Protein AF-A0A960PEZ6-F1 (afdb_monomer_lite)

Structure (mmCIF, N/CA/C/O backbone):
data_AF-A0A960PEZ6-F1
#
_entry.id   AF-A0A960PEZ6-F1
#
loop_
_atom_site.group_PDB
_atom_site.id
_atom_site.type_symbol
_atom_site.label_atom_id
_atom_site.label_alt_id
_atom_site.label_comp_id
_atom_site.label_asym_id
_atom_site.label_entity_id
_atom_site.label_seq_id
_atom_site.pdbx_PDB_ins_code
_atom_site.Cartn_x
_atom_site.Cartn_y
_atom_site.Cartn_z
_atom_site.occupancy
_atom_site.B_iso_or_equiv
_atom_site.auth_seq_id
_atom_site.auth_comp_id
_atom_site.auth_asym_id
_atom_site.auth_atom_id
_atom_site.pdbx_PDB_model_num
ATOM 1 N N . LEU A 1 1 ? -8.517 -3.517 12.622 1.00 89.19 1 LEU A N 1
ATOM 2 C CA . LEU A 1 1 ? -7.859 -2.986 13.839 1.00 89.19 1 LEU A CA 1
ATOM 3 C C . LEU A 1 1 ? -6.518 -2.298 13.555 1.00 89.19 1 LEU A C 1
ATOM 5 O O . LEU A 1 1 ? -6.416 -1.128 13.875 1.00 89.19 1 LEU A O 1
ATOM 9 N N . MET A 1 2 ? -5.526 -2.940 12.915 1.00 90.38 2 MET A N 1
ATOM 10 C CA . MET A 1 2 ? -4.206 -2.310 12.671 1.00 90.38 2 MET A CA 1
ATOM 11 C C . MET A 1 2 ? -4.284 -0.928 11.998 1.00 90.38 2 MET A C 1
ATOM 13 O O . MET A 1 2 ? -3.682 0.016 12.481 1.00 90.38 2 MET A O 1
ATOM 17 N N . GLN A 1 3 ? -5.084 -0.780 10.937 1.00 90.69 3 GLN A N 1
ATOM 18 C CA . GLN A 1 3 ? -5.254 0.511 10.253 1.00 90.69 3 GLN A CA 1
ATOM 19 C C . GLN A 1 3 ? -5.880 1.599 11.145 1.00 90.69 3 GLN A C 1
ATOM 21 O O . GLN A 1 3 ? -5.573 2.772 10.980 1.00 90.69 3 GLN A O 1
ATOM 26 N N . VAL A 1 4 ? -6.728 1.215 12.109 1.00 94.12 4 VAL A N 1
ATOM 27 C CA . VAL A 1 4 ? -7.266 2.153 13.109 1.00 94.12 4 VAL A CA 1
ATOM 28 C C . VAL A 1 4 ? -6.139 2.623 14.024 1.00 94.12 4 VAL A C 1
ATOM 30 O O . VAL A 1 4 ? -6.021 3.814 14.262 1.00 94.12 4 VAL A O 1
ATOM 33 N N . ILE A 1 5 ? -5.284 1.705 14.487 1.00 94.50 5 ILE A N 1
ATOM 34 C CA . ILE A 1 5 ? -4.142 2.023 15.356 1.00 94.50 5 ILE A CA 1
ATOM 35 C C . ILE A 1 5 ? -3.130 2.927 14.635 1.00 94.50 5 ILE A C 1
ATOM 37 O O . ILE A 1 5 ? -2.683 3.909 15.212 1.00 94.50 5 ILE A O 1
ATOM 41 N N . GLU A 1 6 ? -2.780 2.626 13.380 1.00 90.69 6 GLU A N 1
ATOM 42 C CA . GLU A 1 6 ? -1.825 3.427 12.592 1.00 90.69 6 GLU A CA 1
ATOM 43 C C . GLU A 1 6 ? -2.338 4.840 12.280 1.00 90.69 6 GLU A C 1
ATOM 45 O O . GLU A 1 6 ? -1.543 5.774 12.183 1.00 90.69 6 GLU A O 1
ATOM 50 N N . GLY A 1 7 ? -3.652 4.989 12.088 1.00 89.31 7 GLY A N 1
ATOM 51 C CA . GLY A 1 7 ? -4.286 6.271 11.776 1.00 89.31 7 GLY A CA 1
ATOM 52 C C . GLY A 1 7 ? -4.685 7.096 13.001 1.00 89.31 7 GLY A C 1
ATOM 53 O O . GLY A 1 7 ? -5.027 8.272 12.851 1.00 89.31 7 GLY A O 1
ATOM 54 N N . GLU A 1 8 ? -4.668 6.506 14.196 1.00 94.75 8 GLU A N 1
ATOM 55 C CA . GLU A 1 8 ? -5.069 7.184 15.422 1.00 94.75 8 GLU A CA 1
ATOM 56 C C . GLU A 1 8 ? -3.995 8.164 15.906 1.00 94.75 8 GLU A C 1
ATOM 58 O O . GLU A 1 8 ? -2.801 7.863 15.922 1.00 94.75 8 GLU A O 1
ATOM 63 N N . LYS A 1 9 ? -4.437 9.345 16.348 1.00 93.62 9 LYS A N 1
ATOM 64 C CA . LYS A 1 9 ? -3.567 10.380 16.918 1.00 93.62 9 LYS A CA 1
ATOM 65 C C . LYS A 1 9 ? -3.666 10.468 18.434 1.00 93.62 9 LYS A C 1
ATOM 67 O O . LYS A 1 9 ? -2.738 10.994 19.041 1.00 93.62 9 LYS A O 1
ATOM 72 N N . ASP A 1 10 ? -4.762 9.999 19.028 1.00 96.25 10 ASP A N 1
ATOM 73 C CA . ASP A 1 10 ? -4.929 9.924 20.477 1.00 96.25 10 ASP A CA 1
ATOM 74 C C . ASP A 1 10 ? -4.197 8.698 21.065 1.00 96.25 10 ASP A C 1
ATOM 76 O O . ASP A 1 10 ? -4.643 7.559 20.879 1.00 96.25 10 ASP A O 1
ATOM 80 N N . PRO A 1 11 ? -3.101 8.894 21.827 1.00 95.31 11 PRO A N 1
ATOM 81 C CA . PRO A 1 11 ? -2.385 7.790 22.458 1.00 95.31 11 PRO A CA 1
ATOM 82 C C . PRO A 1 11 ? -3.235 7.052 23.497 1.00 95.31 11 PRO A C 1
ATOM 84 O O . PRO A 1 11 ? -3.045 5.850 23.679 1.00 95.31 11 PRO A O 1
ATOM 87 N N . GLY A 1 12 ? -4.179 7.738 24.157 1.00 97.31 12 GLY A N 1
ATOM 88 C CA . GLY A 1 12 ? -5.061 7.132 25.157 1.00 97.31 12 GLY A CA 1
ATOM 89 C C . GLY A 1 12 ? -6.009 6.107 24.537 1.00 97.31 12 GLY A C 1
ATOM 90 O O . GLY A 1 12 ? -6.228 5.033 25.104 1.00 97.31 12 GLY A O 1
ATOM 91 N N . PHE A 1 13 ? -6.503 6.385 23.329 1.00 96.12 13 PHE A N 1
ATOM 92 C CA . PHE A 1 13 ? -7.300 5.431 22.561 1.00 96.12 13 PHE A CA 1
ATOM 93 C C . PHE A 1 13 ? -6.488 4.192 22.155 1.00 96.12 13 PHE A C 1
ATOM 95 O O . PHE A 1 13 ? -6.953 3.062 22.316 1.00 96.12 13 PHE A O 1
ATOM 102 N N . VAL A 1 14 ? -5.248 4.374 21.688 1.00 96.38 14 VAL A N 1
ATOM 103 C CA . VAL A 1 14 ? -4.359 3.247 21.350 1.00 96.38 14 VAL A CA 1
ATOM 104 C C . VAL A 1 14 ? -4.0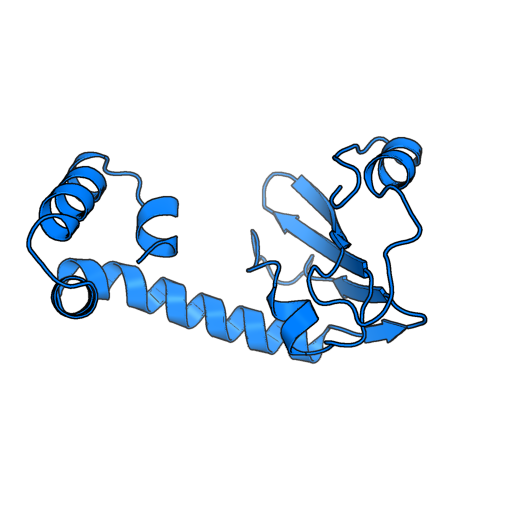22 2.417 22.592 1.00 96.38 14 VAL A C 1
ATOM 106 O O . VAL A 1 14 ? -4.081 1.187 22.545 1.00 96.38 14 VAL A O 1
ATOM 109 N N . GLU A 1 15 ? -3.725 3.064 23.721 1.00 96.94 15 GLU A N 1
ATOM 110 C CA . GLU A 1 15 ? -3.473 2.385 24.995 1.00 96.94 15 GLU A CA 1
ATOM 111 C C . GLU A 1 15 ? -4.680 1.548 25.436 1.00 96.94 15 GLU A C 1
ATOM 113 O O . GLU A 1 15 ? -4.519 0.397 25.855 1.00 96.94 15 GLU A O 1
ATOM 118 N N . LYS A 1 16 ? -5.895 2.087 25.294 1.00 96.44 16 LYS A N 1
ATOM 119 C CA . LYS A 1 16 ? -7.135 1.356 25.574 1.00 96.44 16 LYS A CA 1
ATOM 120 C C . LYS A 1 16 ? -7.239 0.083 24.732 1.00 96.44 16 LYS A C 1
ATOM 122 O O . LYS A 1 16 ? -7.512 -0.973 25.296 1.00 96.44 16 LYS A O 1
ATOM 127 N N . ILE A 1 17 ? -6.952 0.149 23.427 1.00 96.25 17 ILE A N 1
ATOM 128 C CA . ILE A 1 17 ? -6.944 -1.038 22.550 1.00 96.25 17 ILE A CA 1
ATOM 129 C C . ILE A 1 17 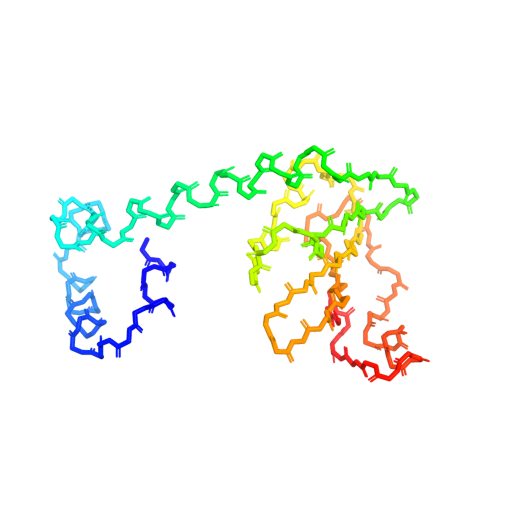? -5.923 -2.073 23.038 1.00 96.25 17 ILE A C 1
ATOM 131 O O . ILE A 1 17 ? -6.237 -3.260 23.101 1.00 96.25 17 ILE A O 1
ATOM 135 N N . ILE A 1 18 ? -4.713 -1.643 23.411 1.00 95.81 18 ILE A N 1
ATOM 136 C CA . ILE A 1 18 ? -3.672 -2.545 23.932 1.00 95.81 18 ILE A CA 1
ATOM 137 C C . ILE A 1 18 ? -4.156 -3.248 25.202 1.00 95.81 18 ILE A C 1
ATOM 139 O O . ILE A 1 18 ? -3.982 -4.458 25.333 1.00 95.81 18 ILE A O 1
ATOM 143 N N . ARG A 1 19 ? -4.785 -2.511 26.126 1.00 97.12 19 ARG A N 1
ATOM 144 C CA . ARG A 1 19 ? -5.345 -3.082 27.359 1.00 97.12 19 ARG A CA 1
ATOM 145 C C . ARG A 1 19 ? -6.472 -4.063 27.051 1.00 97.12 19 ARG A C 1
ATOM 147 O O . ARG A 1 19 ? -6.471 -5.155 27.613 1.00 97.12 19 ARG A O 1
ATOM 154 N N . ASP A 1 20 ? -7.379 -3.712 26.147 1.00 97.19 20 ASP A N 1
ATOM 155 C CA . ASP A 1 20 ? -8.482 -4.575 25.714 1.00 97.19 20 ASP A CA 1
ATOM 156 C C . ASP A 1 20 ? -7.976 -5.893 25.109 1.00 97.19 20 ASP A C 1
ATOM 158 O O . ASP A 1 20 ? -8.459 -6.958 25.487 1.00 97.19 20 ASP A O 1
ATOM 162 N N . LEU A 1 21 ? -6.927 -5.856 24.280 1.00 96.62 21 LEU A N 1
ATOM 163 C CA . LEU A 1 21 ? -6.302 -7.051 23.688 1.00 96.62 21 LEU A CA 1
ATOM 164 C C . LEU A 1 21 ? -5.733 -8.044 24.719 1.00 96.62 21 LEU A C 1
ATOM 166 O O . LEU A 1 21 ? -5.428 -9.179 24.359 1.00 96.62 21 LEU A O 1
ATOM 170 N N . THR A 1 22 ? -5.573 -7.652 25.989 1.00 97.75 22 THR A N 1
ATOM 171 C CA . THR A 1 22 ? -5.092 -8.564 27.045 1.00 97.75 22 THR A CA 1
ATOM 172 C C . THR A 1 22 ? -6.183 -9.469 27.618 1.00 97.75 22 THR A C 1
ATOM 174 O O . THR A 1 22 ? -5.858 -10.461 28.268 1.00 97.75 22 THR A O 1
ATOM 177 N N . HIS A 1 23 ? -7.461 -9.132 27.414 1.00 97.69 23 HIS A N 1
ATOM 178 C CA . HIS A 1 23 ? -8.582 -9.833 28.051 1.00 97.69 23 HIS A CA 1
ATOM 179 C C . HIS A 1 23 ? -9.838 -9.971 27.175 1.00 97.69 23 HIS A C 1
ATOM 181 O O . HIS A 1 23 ? -10.762 -10.671 27.579 1.00 97.69 23 HIS A O 1
ATOM 187 N N . LYS A 1 24 ? -9.876 -9.344 25.994 1.00 97.75 24 LYS A N 1
ATOM 188 C CA . LYS A 1 24 ? -10.934 -9.487 24.985 1.00 97.75 24 LYS A CA 1
ATOM 189 C C . LYS A 1 24 ? -10.373 -10.117 23.717 1.00 97.75 24 LYS A C 1
ATOM 191 O O . LYS A 1 24 ? -9.213 -9.907 23.355 1.00 97.75 24 LYS A O 1
ATOM 196 N N . SER A 1 25 ? -11.217 -10.860 23.019 1.00 97.38 25 SER A N 1
ATOM 197 C CA . SER A 1 25 ? -10.946 -11.311 21.659 1.00 97.38 25 SER A CA 1
ATOM 198 C C . SER A 1 25 ? -10.935 -10.138 20.673 1.00 97.38 25 SER A C 1
ATOM 200 O O . SER A 1 25 ? -11.451 -9.051 20.940 1.00 97.38 25 SER A O 1
ATOM 202 N N . LEU A 1 26 ? -10.350 -10.364 19.495 1.00 96.00 26 LEU A N 1
ATOM 203 C CA . LEU A 1 26 ? -10.343 -9.360 18.436 1.00 96.00 26 LEU A CA 1
ATOM 204 C C . LEU A 1 26 ? -11.766 -9.015 17.971 1.00 96.00 26 LEU A C 1
ATOM 206 O O . LEU A 1 26 ? -12.040 -7.843 17.728 1.00 96.00 26 LEU A O 1
ATOM 210 N N . ASP A 1 27 ? -12.650 -10.008 17.879 1.00 96.50 27 ASP A N 1
ATOM 211 C CA . ASP A 1 27 ? -14.032 -9.819 17.431 1.00 96.50 27 ASP A CA 1
ATOM 212 C C . ASP A 1 27 ? -14.807 -8.923 18.407 1.00 96.50 27 ASP A C 1
ATOM 214 O O . ASP A 1 27 ? -15.377 -7.920 17.986 1.00 96.50 27 ASP A O 1
ATOM 218 N N . GLU A 1 28 ? -14.702 -9.173 19.717 1.00 97.31 28 GLU A N 1
ATOM 219 C CA . GLU A 1 28 ? -15.325 -8.328 20.752 1.00 97.31 28 GLU A CA 1
ATOM 220 C C . GLU A 1 28 ? -14.830 -6.872 20.700 1.00 97.31 28 GLU A C 1
ATOM 222 O O . GLU A 1 28 ? -15.601 -5.930 20.886 1.00 97.31 28 GLU A O 1
ATOM 227 N N . ILE A 1 29 ? -13.537 -6.656 20.434 1.00 96.94 29 ILE A N 1
ATOM 228 C CA . ILE A 1 29 ? -12.979 -5.301 20.284 1.00 96.94 29 ILE A CA 1
ATOM 229 C C . ILE A 1 29 ? -13.530 -4.635 19.024 1.00 96.94 29 ILE A C 1
ATOM 231 O O . ILE A 1 29 ? -13.848 -3.445 19.039 1.00 96.94 29 ILE A O 1
ATOM 235 N N . LEU A 1 30 ? -13.631 -5.385 17.927 1.00 95.56 30 LEU A N 1
ATOM 236 C CA . LEU A 1 30 ? -14.158 -4.878 16.667 1.00 95.56 30 LEU A CA 1
ATOM 237 C C . LEU A 1 30 ? -15.650 -4.553 16.752 1.00 95.56 30 LEU A C 1
ATOM 239 O O . LEU A 1 30 ? -16.079 -3.662 16.031 1.00 95.56 30 LEU A O 1
ATOM 243 N N . GLU A 1 31 ? -16.425 -5.207 17.612 1.00 95.69 31 GLU A N 1
ATOM 244 C CA . GLU A 1 31 ? -17.854 -4.919 17.808 1.00 95.69 31 GLU A CA 1
ATOM 245 C C . GLU A 1 31 ? -18.124 -3.599 18.556 1.00 95.69 31 GLU A C 1
ATOM 247 O O . GLU A 1 31 ? -19.225 -3.058 18.468 1.00 95.69 31 GLU A O 1
ATOM 252 N N . SER A 1 32 ? -17.122 -3.030 19.236 1.00 95.94 32 SER A N 1
ATOM 253 C CA . SER A 1 32 ? -17.239 -1.737 19.925 1.00 95.94 32 SER A CA 1
ATOM 254 C C . SER A 1 32 ? -17.635 -0.599 18.974 1.00 95.94 32 SER A C 1
ATOM 256 O O . SER A 1 32 ? -16.980 -0.374 17.952 1.00 95.94 32 SER A O 1
ATOM 258 N N . GLU A 1 33 ? -18.650 0.189 19.352 1.00 96.06 33 GLU A N 1
ATOM 259 C CA . GLU A 1 33 ? -19.123 1.349 18.577 1.00 96.06 33 GLU A CA 1
ATOM 260 C C . GLU A 1 33 ? -17.999 2.347 18.268 1.00 96.06 33 GLU A C 1
ATOM 262 O O . GLU A 1 33 ? -17.904 2.862 17.155 1.00 96.06 33 GLU A O 1
ATOM 267 N N . GLU A 1 34 ? -17.105 2.579 19.230 1.00 95.12 34 GLU A N 1
ATOM 268 C CA . GLU A 1 34 ? -15.988 3.516 19.101 1.00 95.12 34 GLU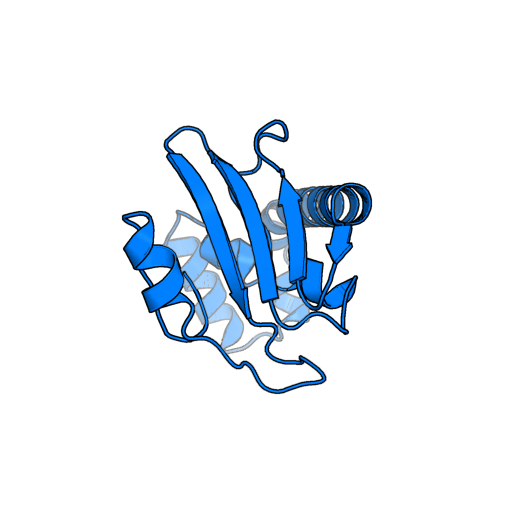 A CA 1
ATOM 269 C C . GLU A 1 34 ? -14.957 3.042 18.060 1.00 95.12 34 GLU A C 1
ATOM 271 O O . GLU A 1 34 ? -14.434 3.838 17.275 1.00 95.12 34 GLU A O 1
ATOM 276 N N . ILE A 1 35 ? -14.703 1.729 18.006 1.00 96.25 35 ILE A N 1
ATOM 277 C CA . ILE A 1 35 ? -13.814 1.114 17.011 1.00 96.25 35 ILE A CA 1
ATOM 278 C C . ILE A 1 35 ? -14.486 1.116 15.641 1.00 96.25 35 ILE A C 1
ATOM 280 O O . ILE A 1 35 ? -13.854 1.493 14.653 1.00 96.25 35 ILE A O 1
ATOM 284 N N . GLN A 1 36 ? -15.768 0.753 15.570 1.00 96.56 36 GLN A N 1
ATOM 285 C CA . GLN A 1 36 ? -16.539 0.754 14.326 1.00 96.56 36 GLN A CA 1
ATOM 286 C C . GLN A 1 36 ? -16.641 2.147 13.703 1.00 96.56 36 GLN A C 1
ATOM 288 O O . GLN A 1 36 ? -16.483 2.275 12.487 1.00 96.56 36 GLN A O 1
ATOM 293 N N . ALA A 1 37 ? -16.843 3.189 14.513 1.00 96.00 37 ALA A N 1
ATOM 294 C CA . ALA A 1 37 ? -16.910 4.572 14.043 1.00 96.00 37 ALA A CA 1
ATOM 295 C C . ALA A 1 37 ? -15.629 5.006 13.308 1.00 96.00 37 ALA A C 1
ATOM 297 O O . ALA A 1 37 ? -15.700 5.746 12.329 1.00 96.00 37 ALA A O 1
ATOM 298 N N . LYS A 1 38 ? -14.463 4.507 13.739 1.00 95.94 38 LYS A N 1
ATOM 299 C CA . LYS A 1 38 ? -13.171 4.770 13.084 1.00 95.94 38 LYS A CA 1
ATOM 300 C C . LYS A 1 38 ? -12.883 3.799 11.938 1.00 95.94 38 LYS A C 1
ATOM 302 O O . LYS A 1 38 ? -12.312 4.193 10.927 1.00 95.94 38 LYS A O 1
ATOM 307 N N . LEU A 1 39 ? -13.262 2.529 12.079 1.00 95.69 39 LEU A N 1
ATOM 308 C CA . LEU A 1 39 ? -12.929 1.475 11.119 1.00 95.69 39 LEU A CA 1
ATOM 309 C C . LEU A 1 39 ? -13.744 1.559 9.824 1.00 95.69 39 LEU A C 1
ATOM 311 O O . LEU A 1 39 ? -13.183 1.330 8.755 1.00 95.69 39 LEU A O 1
ATOM 315 N N . LYS A 1 40 ? -15.042 1.874 9.900 1.00 96.12 40 LYS A N 1
ATOM 316 C CA . LYS A 1 40 ? -15.929 1.933 8.724 1.00 96.12 40 LYS A CA 1
ATOM 317 C C . LYS A 1 40 ? -15.401 2.833 7.597 1.00 96.12 40 LYS A C 1
ATOM 319 O O . LYS A 1 40 ? -15.195 2.298 6.509 1.00 96.12 40 LYS A O 1
ATOM 324 N N . PRO A 1 41 ? -15.078 4.122 7.828 1.00 95.25 41 PRO A N 1
ATOM 325 C CA . PRO A 1 41 ? -14.571 4.981 6.754 1.00 95.25 41 PRO A CA 1
ATOM 326 C C . PRO A 1 41 ? -13.224 4.498 6.192 1.00 95.25 41 PRO A C 1
ATOM 328 O O . PRO A 1 41 ? -12.962 4.633 5.000 1.00 95.25 41 PRO A O 1
ATOM 331 N N . ILE A 1 42 ? -12.375 3.880 7.024 1.00 94.25 42 ILE A N 1
ATOM 332 C CA . ILE A 1 42 ? -11.108 3.281 6.575 1.00 94.25 42 ILE A CA 1
ATOM 333 C C . ILE A 1 42 ? -11.369 2.105 5.624 1.00 94.25 42 ILE A C 1
ATOM 335 O O . ILE A 1 42 ? -10.680 1.966 4.613 1.00 94.25 42 ILE A O 1
ATOM 339 N N . LEU A 1 43 ? -12.345 1.247 5.939 1.00 94.62 43 LEU A N 1
ATOM 340 C CA . LEU A 1 43 ? -12.701 0.101 5.100 1.00 94.62 43 LEU A CA 1
ATOM 341 C C . LEU A 1 43 ? -13.350 0.528 3.784 1.00 94.62 43 LEU A C 1
ATOM 343 O O . LEU A 1 43 ? -13.017 -0.041 2.748 1.00 94.62 43 LEU A O 1
ATOM 347 N N . GLU A 1 44 ? -14.233 1.523 3.809 1.00 95.94 44 GLU A N 1
ATOM 348 C CA . GLU A 1 44 ? -14.837 2.088 2.595 1.00 95.94 44 GLU A CA 1
ATOM 349 C C . GLU A 1 44 ? -13.747 2.618 1.653 1.00 95.94 44 GLU A C 1
ATOM 351 O O . GLU A 1 44 ? -13.614 2.140 0.525 1.00 95.94 44 GLU A O 1
ATOM 356 N N . GLN A 1 45 ? -12.856 3.474 2.167 1.00 94.31 45 GLN A N 1
ATOM 357 C CA . GLN A 1 45 ? -11.723 3.994 1.398 1.00 94.31 45 GLN A CA 1
ATOM 358 C C . GLN A 1 45 ? -10.788 2.881 0.894 1.00 94.31 45 GLN A C 1
ATOM 360 O O . GLN A 1 45 ? -10.221 2.974 -0.203 1.00 94.31 45 GLN A O 1
ATOM 365 N N . HIS A 1 46 ? -10.594 1.822 1.687 1.00 95.50 46 HIS A N 1
ATOM 366 C CA . HIS A 1 46 ? -9.795 0.671 1.280 1.00 95.50 46 HIS A CA 1
ATOM 367 C C . HIS A 1 46 ? -10.388 -0.009 0.045 1.00 95.50 46 HIS A C 1
ATOM 369 O O . HIS A 1 46 ? -9.652 -0.249 -0.914 1.00 95.50 46 HIS A O 1
ATOM 375 N N . TRP A 1 47 ? -11.690 -0.292 0.042 1.00 96.69 47 TRP A N 1
ATOM 376 C CA . TRP A 1 47 ? -12.343 -0.965 -1.081 1.00 96.69 47 TRP A CA 1
ATOM 377 C C . TRP A 1 47 ? -12.390 -0.098 -2.339 1.00 96.69 47 TRP A C 1
ATOM 379 O O . TRP A 1 47 ? -12.079 -0.602 -3.420 1.00 96.69 47 TRP A O 1
ATOM 389 N N . ASP A 1 48 ? -12.613 1.210 -2.198 1.00 96.44 48 ASP A N 1
ATOM 390 C CA . ASP A 1 48 ? -12.502 2.151 -3.320 1.00 96.44 48 ASP A CA 1
ATOM 391 C C . ASP A 1 48 ? -11.101 2.114 -3.953 1.00 96.44 48 ASP A C 1
ATOM 393 O O . ASP A 1 48 ? -10.940 2.084 -5.179 1.00 96.44 48 ASP A O 1
ATOM 397 N N . THR A 1 49 ? -10.067 2.044 -3.110 1.00 96.12 49 THR A N 1
ATOM 398 C CA . THR A 1 49 ? -8.666 1.943 -3.543 1.00 96.12 49 THR A CA 1
ATOM 399 C C . THR A 1 49 ? -8.371 0.597 -4.212 1.00 96.12 49 THR A C 1
ATOM 401 O O . THR A 1 49 ? -7.652 0.549 -5.214 1.00 96.12 49 THR A O 1
ATOM 404 N N . VAL A 1 50 ? -8.926 -0.503 -3.691 1.00 97.81 50 VAL A N 1
ATOM 405 C CA . VAL A 1 50 ? -8.812 -1.845 -4.286 1.00 97.81 50 VAL A CA 1
ATOM 406 C C . VAL A 1 50 ? -9.389 -1.849 -5.700 1.00 97.81 50 VAL A C 1
ATOM 408 O O . VAL A 1 50 ? -8.714 -2.286 -6.637 1.00 97.81 50 VAL A O 1
ATOM 411 N N . ASP A 1 51 ? -10.598 -1.319 -5.870 1.00 97.88 51 ASP A N 1
ATOM 412 C CA . ASP A 1 51 ? -11.268 -1.266 -7.166 1.00 97.88 51 ASP A CA 1
ATOM 413 C C . ASP A 1 51 ? -10.554 -0.337 -8.151 1.00 97.88 51 ASP A C 1
ATOM 415 O O . ASP A 1 51 ? -10.449 -0.645 -9.342 1.00 97.88 51 ASP A O 1
ATOM 419 N N . LEU A 1 52 ? -10.010 0.779 -7.671 1.00 97.38 52 LEU A N 1
ATOM 420 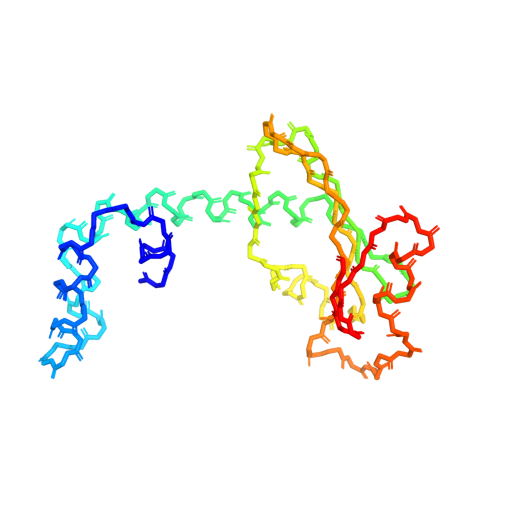C CA . LEU A 1 52 ? -9.203 1.676 -8.488 1.00 97.38 52 LEU A CA 1
ATOM 421 C C . LEU A 1 52 ? -7.929 0.999 -9.005 1.00 97.38 52 LEU A C 1
ATOM 423 O O . LEU A 1 52 ? -7.667 1.030 -10.211 1.00 97.38 52 LEU A O 1
ATOM 427 N N . ILE A 1 53 ? -7.162 0.350 -8.124 1.00 97.94 53 ILE A N 1
ATOM 428 C CA . ILE A 1 53 ? -5.940 -0.367 -8.515 1.00 97.94 53 ILE A CA 1
ATOM 429 C C . ILE A 1 53 ? -6.284 -1.485 -9.496 1.00 97.94 53 ILE A C 1
ATOM 431 O O . ILE A 1 53 ? -5.601 -1.625 -10.507 1.00 97.94 53 ILE A O 1
ATOM 435 N N . LYS A 1 54 ? -7.372 -2.230 -9.267 1.00 97.94 54 LYS A N 1
ATOM 436 C CA . LYS A 1 54 ? -7.846 -3.258 -10.203 1.00 97.94 54 LYS A CA 1
ATOM 437 C C . LYS A 1 54 ? -8.062 -2.705 -11.614 1.00 97.94 54 LYS A C 1
ATOM 439 O O . LYS A 1 54 ? -7.696 -3.369 -12.580 1.00 97.94 54 LYS A O 1
ATOM 444 N N . ARG A 1 55 ? -8.648 -1.507 -11.738 1.00 97.94 55 ARG A N 1
ATOM 445 C CA . ARG A 1 55 ? -8.910 -0.857 -13.036 1.00 97.94 55 ARG A CA 1
ATOM 446 C C . ARG A 1 55 ? -7.645 -0.324 -13.709 1.00 97.94 55 ARG A C 1
ATOM 448 O O . ARG A 1 55 ? -7.544 -0.408 -14.928 1.00 97.94 55 ARG A O 1
ATOM 455 N N . LYS A 1 56 ? -6.717 0.258 -12.943 1.00 97.88 56 LYS A N 1
ATOM 456 C CA . LYS A 1 56 ? -5.538 0.958 -13.493 1.00 97.88 56 LYS A CA 1
ATOM 457 C C . LYS A 1 56 ? -4.304 0.069 -13.652 1.00 97.88 56 LYS A C 1
ATOM 459 O O . LYS A 1 56 ? -3.398 0.419 -14.404 1.00 97.88 56 LYS A O 1
ATOM 464 N N . ALA A 1 57 ? -4.235 -1.051 -12.937 1.00 98.12 57 ALA A N 1
ATOM 465 C CA . ALA A 1 57 ? -3.079 -1.932 -12.966 1.00 98.12 57 ALA A CA 1
ATOM 466 C C . ALA A 1 57 ? -2.957 -2.684 -14.288 1.00 98.12 57 ALA A C 1
ATOM 468 O O . ALA A 1 57 ? -3.906 -3.303 -14.763 1.00 98.12 57 ALA A O 1
ATOM 469 N N . SER A 1 58 ? -1.744 -2.674 -14.835 1.00 98.38 58 SER A N 1
ATOM 470 C CA . SER A 1 58 ? -1.356 -3.417 -16.028 1.00 98.38 58 SER A CA 1
ATOM 471 C C . SER A 1 58 ? -0.155 -4.298 -15.718 1.00 98.38 58 SER A C 1
ATOM 473 O O . SER A 1 58 ? 0.755 -3.892 -14.994 1.00 98.38 58 SER A O 1
ATOM 475 N N . TYR A 1 59 ? -0.151 -5.512 -16.261 1.00 98.38 59 TYR A N 1
ATOM 476 C CA . TYR A 1 59 ? 0.938 -6.467 -16.103 1.00 98.38 59 TYR A CA 1
ATOM 477 C C . TYR A 1 59 ? 1.753 -6.589 -17.386 1.00 98.38 59 TYR A C 1
ATOM 479 O O . TYR A 1 59 ? 1.214 -6.817 -18.468 1.00 98.38 59 TYR A O 1
ATOM 487 N N . SER A 1 60 ? 3.076 -6.529 -17.253 1.00 97.88 60 SER A N 1
ATOM 488 C CA . SER A 1 60 ? 4.003 -6.807 -18.344 1.00 97.88 60 SER A CA 1
ATOM 489 C C . SER A 1 60 ? 5.317 -7.367 -17.816 1.00 97.88 60 SER A C 1
ATOM 491 O O . SER A 1 60 ? 5.933 -6.803 -16.916 1.00 97.88 60 SER A O 1
ATOM 493 N N . ARG A 1 61 ? 5.777 -8.482 -18.402 1.00 95.56 61 ARG A N 1
ATOM 494 C CA . ARG A 1 61 ? 7.120 -9.058 -18.177 1.00 95.56 61 ARG A CA 1
ATOM 495 C C . ARG A 1 61 ? 7.504 -9.213 -16.692 1.00 95.56 61 ARG A C 1
ATOM 497 O O . ARG A 1 61 ? 8.630 -8.924 -16.303 1.00 95.56 61 ARG A O 1
ATOM 504 N N . GLY A 1 62 ? 6.576 -9.691 -15.861 1.00 96.25 62 GLY A N 1
ATOM 505 C CA . GLY A 1 62 ? 6.827 -9.918 -14.430 1.00 96.25 62 GLY A CA 1
ATOM 506 C C . GLY A 1 62 ? 6.709 -8.673 -13.545 1.00 96.25 62 GLY A C 1
ATOM 507 O O . GLY A 1 62 ? 7.031 -8.756 -12.359 1.00 96.25 62 GLY A O 1
ATOM 508 N N . VAL A 1 63 ? 6.246 -7.550 -14.096 1.00 97.94 63 VAL A N 1
ATOM 509 C CA . VAL A 1 63 ? 6.033 -6.293 -13.378 1.00 97.94 63 VAL A CA 1
ATOM 510 C C . VAL A 1 63 ? 4.574 -5.875 -13.515 1.00 97.94 63 VAL A C 1
ATOM 512 O O . VAL A 1 63 ? 4.032 -5.874 -14.620 1.00 97.94 63 VAL A O 1
ATOM 515 N N . VAL A 1 64 ? 3.949 -5.501 -12.402 1.00 98.56 64 VAL A N 1
ATOM 516 C CA . VAL A 1 64 ? 2.659 -4.807 -12.402 1.00 98.56 64 VAL A CA 1
ATOM 517 C C . VAL A 1 64 ? 2.907 -3.315 -12.211 1.00 98.56 64 VAL A C 1
ATOM 519 O O . VAL A 1 64 ? 3.744 -2.926 -11.394 1.00 98.56 64 VAL A O 1
ATOM 522 N N . THR A 1 65 ? 2.217 -2.487 -12.986 1.00 98.62 65 THR A N 1
ATOM 523 C CA . THR A 1 65 ? 2.363 -1.030 -12.956 1.00 98.62 65 THR A CA 1
ATOM 524 C C . THR A 1 65 ? 1.015 -0.336 -12.895 1.00 98.62 65 THR A C 1
ATOM 526 O O . THR A 1 65 ? 0.084 -0.770 -13.573 1.00 98.62 65 THR A O 1
ATOM 529 N N . PHE A 1 66 ? 0.920 0.757 -12.143 1.00 97.88 66 PHE A N 1
ATOM 530 C CA . PHE A 1 66 ? -0.243 1.650 -12.143 1.00 97.88 66 PHE A CA 1
ATOM 531 C C . PHE A 1 66 ? 0.133 3.057 -11.680 1.00 97.88 66 PHE A C 1
ATOM 533 O O . PHE A 1 66 ? 1.108 3.258 -10.954 1.00 97.88 66 PHE A O 1
ATOM 540 N N . ASP A 1 67 ? -0.680 4.021 -12.096 1.00 97.00 67 ASP A N 1
ATOM 541 C CA . ASP A 1 67 ? -0.521 5.436 -11.783 1.00 97.00 67 ASP A CA 1
ATOM 542 C C . ASP A 1 67 ? -1.728 5.936 -10.987 1.00 97.00 67 ASP A C 1
ATOM 544 O O . ASP A 1 67 ? -2.856 5.835 -11.468 1.00 97.00 67 ASP A O 1
ATOM 548 N N . LEU A 1 68 ? -1.486 6.444 -9.775 1.00 95.75 68 LEU A N 1
ATOM 549 C CA . LEU A 1 68 ? -2.486 7.022 -8.873 1.00 95.75 68 LEU A CA 1
ATOM 550 C C . LEU A 1 68 ? -2.320 8.536 -8.663 1.00 95.75 68 LEU A C 1
ATOM 552 O O . LEU A 1 68 ? -2.861 9.088 -7.704 1.00 95.75 68 LEU A O 1
ATOM 556 N N . THR A 1 69 ? -1.540 9.222 -9.499 1.00 94.38 69 THR A N 1
ATOM 557 C CA . THR A 1 69 ? -1.210 10.649 -9.308 1.00 94.38 69 THR A CA 1
ATOM 558 C C . THR A 1 69 ? -2.436 11.566 -9.351 1.00 94.38 69 THR A C 1
ATOM 560 O O . THR A 1 69 ? -2.509 12.534 -8.598 1.00 94.38 69 THR A O 1
ATOM 563 N N . GLU A 1 70 ? -3.445 11.226 -10.152 1.00 92.19 70 GLU A N 1
ATOM 564 C CA . GLU A 1 70 ? -4.687 12.003 -10.282 1.00 92.19 70 GLU A CA 1
ATOM 565 C C . GLU A 1 70 ? -5.774 11.616 -9.264 1.00 92.19 70 GLU A C 1
ATOM 567 O O . GLU A 1 70 ? -6.780 12.313 -9.131 1.00 92.19 70 GLU A O 1
ATOM 572 N N . ASP A 1 71 ? -5.580 10.528 -8.513 1.00 90.44 71 ASP A N 1
ATOM 573 C CA . ASP A 1 71 ? -6.644 9.919 -7.705 1.00 90.44 71 ASP A CA 1
ATOM 574 C C . ASP A 1 71 ? -6.693 10.435 -6.255 1.00 90.44 71 ASP A C 1
ATOM 576 O O . ASP A 1 71 ? -7.564 10.031 -5.489 1.00 90.44 71 ASP A O 1
ATOM 580 N N . LYS A 1 72 ? -5.788 11.353 -5.875 1.00 85.69 72 LYS A N 1
ATOM 581 C CA . LYS A 1 72 ? -5.706 11.979 -4.535 1.00 85.69 72 LYS A CA 1
ATOM 582 C C . LYS A 1 72 ? -5.620 10.969 -3.379 1.00 85.69 72 LYS A C 1
ATOM 584 O O . LYS A 1 72 ? -6.223 11.162 -2.327 1.00 85.69 72 LYS A O 1
ATOM 589 N N . ILE A 1 73 ? -4.854 9.897 -3.572 1.00 86.50 73 ILE A N 1
ATOM 590 C CA . ILE A 1 73 ? -4.630 8.851 -2.568 1.00 86.50 73 ILE A CA 1
ATOM 591 C C . ILE A 1 73 ? -3.227 9.011 -1.975 1.00 86.50 73 ILE A C 1
ATOM 593 O O . ILE A 1 73 ? -2.241 9.013 -2.706 1.00 86.50 73 ILE A O 1
ATOM 597 N N . ASP A 1 74 ? -3.119 9.082 -0.646 1.00 83.81 74 ASP A N 1
ATOM 598 C CA . ASP A 1 74 ? -1.827 9.241 0.046 1.00 83.81 74 ASP A CA 1
ATOM 599 C C . ASP A 1 74 ? -1.030 7.927 0.177 1.00 83.81 74 ASP A C 1
ATOM 601 O O . ASP A 1 74 ? 0.185 7.928 0.412 1.00 83.81 74 ASP A O 1
ATOM 605 N N . GLY A 1 75 ? -1.699 6.786 0.007 1.00 87.00 75 GLY A N 1
ATOM 606 C CA . GLY A 1 75 ? -1.102 5.458 0.065 1.00 87.00 75 GLY A CA 1
ATOM 607 C C . GLY A 1 75 ? -2.137 4.348 -0.096 1.00 87.00 75 GLY A C 1
ATOM 608 O O . GLY A 1 75 ? -3.337 4.575 -0.008 1.00 87.00 75 GLY A O 1
ATOM 609 N N . TYR A 1 76 ? -1.665 3.128 -0.333 1.00 92.50 76 TYR A N 1
ATOM 610 C CA . TYR A 1 76 ? -2.512 1.946 -0.473 1.00 92.50 76 TYR A CA 1
ATOM 611 C C . TYR A 1 76 ? -1.861 0.745 0.218 1.00 92.50 76 TYR A C 1
ATOM 613 O O . TYR A 1 76 ? -0.648 0.722 0.453 1.00 92.50 76 TYR A O 1
ATOM 621 N N . ASN A 1 77 ? -2.650 -0.291 0.511 1.00 93.81 77 ASN A N 1
ATOM 622 C CA . ASN A 1 77 ? -2.099 -1.556 0.984 1.00 93.81 77 ASN A CA 1
ATOM 623 C C . ASN A 1 77 ? -1.251 -2.192 -0.130 1.00 93.81 77 ASN A C 1
ATOM 625 O O . ASN A 1 77 ? -1.777 -2.680 -1.130 1.00 93.81 77 ASN A O 1
ATOM 629 N N . LYS A 1 78 ? 0.070 -2.233 0.075 1.00 92.25 78 LYS A N 1
ATOM 630 C CA . LYS A 1 78 ? 1.061 -2.707 -0.905 1.00 92.25 78 LYS A CA 1
ATOM 631 C C . LYS A 1 78 ? 0.847 -4.135 -1.422 1.00 92.25 78 LYS A C 1
ATOM 633 O O . LYS A 1 78 ? 1.492 -4.509 -2.395 1.00 92.25 78 LYS A O 1
ATOM 638 N N . PHE A 1 79 ? -0.014 -4.929 -0.785 1.00 96.06 79 PHE A N 1
ATOM 639 C CA . PHE A 1 79 ? -0.335 -6.289 -1.213 1.00 96.06 79 PHE A CA 1
ATOM 640 C C . PHE A 1 79 ? -1.484 -6.366 -2.234 1.00 96.06 79 PHE A C 1
ATOM 642 O O . PHE A 1 79 ? -1.602 -7.384 -2.912 1.00 96.06 79 PHE A O 1
ATOM 649 N N . ILE A 1 80 ? -2.284 -5.303 -2.410 1.00 97.56 80 ILE A N 1
ATOM 650 C CA . ILE A 1 80 ? -3.393 -5.259 -3.387 1.00 97.56 80 ILE A CA 1
ATOM 651 C C . ILE A 1 80 ? -2.941 -5.647 -4.810 1.00 97.56 80 ILE A C 1
ATOM 653 O O . ILE A 1 80 ? -3.606 -6.473 -5.436 1.00 97.56 80 ILE A O 1
ATOM 657 N N . PRO A 1 81 ? -1.810 -5.142 -5.344 1.00 97.69 81 PRO A N 1
ATOM 658 C CA . PRO A 1 81 ? -1.385 -5.508 -6.694 1.00 97.69 81 PRO A CA 1
ATOM 659 C C . PRO A 1 81 ? -1.082 -7.003 -6.831 1.00 97.69 81 PRO A C 1
ATOM 661 O O . PRO A 1 81 ? -1.342 -7.590 -7.876 1.00 97.69 81 PRO A O 1
ATOM 664 N N . TYR A 1 82 ? -0.574 -7.637 -5.771 1.00 97.44 82 TYR A N 1
ATOM 665 C CA . TYR A 1 82 ? -0.242 -9.064 -5.765 1.00 97.44 82 TYR A CA 1
ATOM 666 C C . TYR A 1 82 ? -1.486 -9.948 -5.675 1.00 97.44 82 TYR A C 1
ATOM 668 O O . TYR A 1 82 ? -1.469 -11.062 -6.187 1.00 97.44 82 TYR A O 1
ATOM 676 N N . TYR A 1 83 ? -2.567 -9.444 -5.074 1.00 97.38 83 TYR A N 1
ATOM 677 C CA . TYR A 1 83 ? -3.864 -10.120 -5.074 1.00 97.38 83 TYR A CA 1
ATOM 678 C C . TYR A 1 83 ? -4.431 -10.248 -6.496 1.00 97.38 83 TYR A C 1
ATOM 680 O O . TYR A 1 83 ? -4.897 -11.316 -6.882 1.00 97.38 83 TYR A O 1
ATOM 688 N N . PHE A 1 84 ? -4.344 -9.183 -7.299 1.00 98.00 84 PHE A N 1
ATOM 689 C CA . PHE A 1 84 ? -4.832 -9.200 -8.684 1.00 98.00 84 PHE A CA 1
ATOM 690 C C . PHE A 1 84 ? -3.851 -9.828 -9.678 1.00 98.00 84 PHE A C 1
ATOM 692 O O . PHE A 1 84 ? -4.276 -10.394 -10.684 1.00 98.00 84 PHE A O 1
ATOM 699 N N . TYR A 1 85 ? -2.550 -9.744 -9.399 1.00 97.88 85 TYR A N 1
ATOM 700 C CA . TYR A 1 85 ? -1.485 -10.244 -10.266 1.00 97.88 85 TYR A CA 1
ATOM 701 C C . TYR A 1 85 ? -0.522 -11.151 -9.484 1.00 97.88 85 TYR A C 1
ATOM 703 O O . TYR A 1 85 ? 0.644 -10.788 -9.279 1.00 97.88 85 TYR A O 1
ATOM 711 N N . PRO A 1 86 ? -0.965 -12.350 -9.056 1.00 97.56 86 PRO A N 1
ATOM 712 C CA . PRO A 1 86 ? -0.141 -13.262 -8.257 1.00 97.56 86 PRO A CA 1
ATOM 713 C C . PRO A 1 86 ? 1.128 -13.720 -8.990 1.00 97.56 86 PRO A C 1
ATOM 715 O O . PRO A 1 86 ? 2.129 -14.056 -8.364 1.00 97.56 86 PRO A O 1
ATOM 718 N N . GLN A 1 87 ? 1.129 -13.676 -10.324 1.00 97.19 87 GLN A N 1
ATOM 719 C CA . GLN A 1 87 ? 2.274 -13.986 -11.178 1.00 97.19 87 GLN A CA 1
ATOM 720 C C . GLN A 1 87 ? 3.357 -12.894 -11.218 1.00 97.19 87 GLN A C 1
ATOM 722 O O . GLN A 1 87 ? 4.389 -13.086 -11.870 1.00 97.19 87 GLN A O 1
ATOM 727 N N . THR A 1 88 ? 3.122 -11.729 -10.606 1.00 97.75 88 THR A N 1
ATOM 728 C CA . THR A 1 88 ? 4.084 -10.625 -10.631 1.00 97.75 88 THR A CA 1
ATOM 729 C C . THR A 1 88 ? 5.275 -10.908 -9.722 1.00 97.75 88 THR A C 1
ATOM 731 O O . THR A 1 88 ? 5.120 -11.447 -8.626 1.00 97.75 88 THR A O 1
ATOM 734 N N . THR A 1 89 ? 6.468 -10.513 -10.163 1.00 97.94 89 THR A N 1
ATOM 735 C CA . THR A 1 89 ? 7.680 -10.504 -9.333 1.00 97.94 89 THR A CA 1
ATOM 736 C C . THR A 1 89 ? 7.888 -9.125 -8.716 1.00 97.94 89 THR A C 1
ATOM 738 O O . THR A 1 89 ? 8.267 -9.029 -7.549 1.00 97.94 89 THR A O 1
ATOM 741 N N . TYR A 1 90 ? 7.589 -8.065 -9.472 1.00 98.12 90 TYR A N 1
ATOM 742 C CA . TYR A 1 90 ? 7.743 -6.678 -9.044 1.00 98.12 90 TYR A CA 1
ATOM 743 C C . TYR A 1 90 ? 6.458 -5.868 -9.233 1.00 98.12 90 TYR A C 1
ATOM 745 O O . TYR A 1 90 ? 5.596 -6.208 -10.048 1.00 98.12 90 TYR A O 1
ATOM 753 N N . ASN A 1 91 ? 6.362 -4.773 -8.490 1.00 98.25 91 ASN A N 1
ATOM 754 C CA . ASN A 1 91 ? 5.325 -3.757 -8.581 1.00 98.25 91 ASN A CA 1
ATOM 755 C C . ASN A 1 91 ? 5.976 -2.376 -8.680 1.00 98.25 91 ASN A C 1
ATOM 757 O O . ASN A 1 91 ? 6.910 -2.105 -7.925 1.00 98.25 91 ASN A O 1
ATOM 761 N N . VAL A 1 92 ? 5.467 -1.519 -9.565 1.00 98.19 92 VAL A N 1
ATOM 762 C CA . VAL A 1 92 ? 5.847 -0.104 -9.668 1.00 98.19 92 VAL A CA 1
ATOM 763 C C . VAL A 1 92 ? 4.583 0.749 -9.644 1.00 98.19 92 VAL A C 1
ATOM 765 O O . VAL A 1 92 ? 3.752 0.658 -10.542 1.00 98.19 92 VAL A O 1
ATOM 768 N N . ALA A 1 93 ? 4.440 1.591 -8.627 1.00 97.69 93 ALA A N 1
ATOM 769 C CA . ALA A 1 93 ? 3.269 2.444 -8.455 1.00 97.69 93 ALA A CA 1
ATOM 770 C C . ALA A 1 93 ? 3.662 3.917 -8.393 1.00 97.69 93 ALA A C 1
ATOM 772 O O . ALA A 1 93 ? 4.569 4.270 -7.637 1.00 97.69 93 ALA A O 1
ATOM 773 N N . LEU A 1 94 ? 2.960 4.771 -9.133 1.00 96.69 94 LEU A N 1
ATOM 774 C CA . LEU A 1 94 ? 3.089 6.223 -9.015 1.00 96.69 94 LEU A CA 1
ATOM 775 C C . LEU A 1 94 ? 1.993 6.741 -8.085 1.00 96.69 94 LEU A C 1
ATOM 777 O O . LEU A 1 94 ? 0.836 6.352 -8.210 1.00 96.69 94 LEU A O 1
ATOM 781 N N . ILE A 1 95 ? 2.362 7.589 -7.131 1.00 94.81 95 ILE A N 1
ATOM 782 C CA . ILE A 1 95 ? 1.440 8.193 -6.164 1.00 94.81 95 ILE A CA 1
ATOM 783 C C . ILE A 1 95 ? 1.819 9.661 -6.009 1.00 94.81 95 ILE A C 1
ATOM 785 O O . ILE A 1 95 ? 3.004 9.973 -5.872 1.00 94.81 95 ILE A O 1
ATOM 789 N N . GLN A 1 96 ? 0.833 10.552 -5.972 1.00 93.00 96 GLN A N 1
ATOM 790 C CA . GLN A 1 96 ? 1.040 11.960 -5.652 1.00 93.00 96 GLN A CA 1
ATOM 791 C C . GLN A 1 96 ? 0.229 12.329 -4.412 1.00 93.00 96 GLN A C 1
ATOM 793 O O . GLN A 1 96 ? -0.998 12.309 -4.437 1.00 93.00 96 GLN A O 1
ATOM 798 N N . SER A 1 97 ? 0.934 12.665 -3.332 1.00 86.31 97 SER A N 1
ATOM 799 C CA . SER A 1 97 ? 0.348 13.269 -2.138 1.00 86.31 97 SER A CA 1
ATOM 800 C C . SER A 1 97 ? 0.516 14.788 -2.171 1.00 86.31 97 SER A C 1
ATOM 802 O O . SER A 1 97 ? 1.212 15.346 -3.023 1.00 86.31 97 SER A O 1
ATOM 804 N N . SER A 1 98 ? -0.072 15.475 -1.193 1.00 85.81 98 SER A N 1
ATOM 805 C CA . SER A 1 98 ? 0.042 16.934 -1.041 1.00 85.81 98 SER A CA 1
ATOM 806 C C . SER A 1 98 ? 1.475 17.447 -0.841 1.00 85.81 98 SER A C 1
ATOM 808 O O . SER A 1 98 ? 1.734 18.630 -1.041 1.00 85.81 98 SER A O 1
ATOM 810 N N . PHE A 1 99 ? 2.406 16.575 -0.450 1.00 87.31 99 PHE A N 1
ATOM 811 C CA . PHE A 1 99 ? 3.770 16.945 -0.067 1.00 87.31 99 PHE A CA 1
ATOM 812 C C . PHE A 1 99 ? 4.861 16.236 -0.879 1.00 87.31 99 PHE A C 1
ATOM 814 O O . PHE A 1 99 ? 6.036 16.566 -0.718 1.00 87.31 99 PHE A O 1
ATOM 821 N N . ARG A 1 100 ? 4.516 15.251 -1.723 1.00 89.00 100 ARG A N 1
ATOM 822 C CA . ARG A 1 100 ? 5.478 14.556 -2.595 1.00 89.00 100 ARG A CA 1
ATOM 823 C C . ARG A 1 100 ? 4.802 13.801 -3.737 1.00 89.00 100 ARG A C 1
ATOM 825 O O . ARG A 1 100 ? 3.712 13.262 -3.578 1.00 89.00 100 ARG A O 1
ATOM 832 N N . THR A 1 101 ? 5.544 13.623 -4.825 1.00 92.06 101 THR A N 1
ATOM 833 C CA . THR A 1 101 ? 5.287 12.571 -5.818 1.00 92.06 101 THR A CA 1
ATOM 834 C C . THR A 1 101 ? 6.261 11.425 -5.575 1.00 92.06 101 THR A C 1
ATOM 836 O O . THR A 1 101 ? 7.451 11.653 -5.357 1.00 92.06 101 THR A O 1
ATOM 839 N N . LYS A 1 102 ? 5.762 10.189 -5.569 1.00 92.31 102 LYS A N 1
ATOM 840 C CA . LYS A 1 102 ? 6.530 8.988 -5.234 1.00 92.31 102 LYS A CA 1
ATOM 841 C C . LYS A 1 102 ? 6.362 7.928 -6.315 1.00 92.31 102 LYS A C 1
ATOM 843 O O . LYS A 1 102 ? 5.238 7.567 -6.653 1.00 92.31 102 LYS A O 1
ATOM 848 N N . ILE A 1 103 ? 7.479 7.366 -6.765 1.00 95.88 103 ILE A N 1
ATOM 849 C CA . ILE A 1 103 ? 7.513 6.066 -7.439 1.00 95.88 103 ILE A CA 1
ATOM 850 C C . ILE A 1 103 ? 7.811 5.033 -6.352 1.00 95.88 103 ILE A C 1
ATOM 852 O O . ILE A 1 103 ? 8.819 5.139 -5.666 1.00 95.88 103 ILE A O 1
ATOM 856 N N . SER A 1 104 ? 6.907 4.081 -6.139 1.00 96.06 104 SER A N 1
ATOM 857 C CA . SER A 1 104 ? 7.090 2.988 -5.183 1.00 96.06 104 SER A CA 1
ATOM 858 C C . SER A 1 104 ? 7.422 1.712 -5.933 1.00 96.06 104 SER A C 1
ATOM 860 O O . SER A 1 104 ? 6.604 1.264 -6.738 1.00 96.06 104 SER A O 1
ATOM 862 N N . VAL A 1 105 ? 8.554 1.093 -5.616 1.00 97.88 105 VAL A N 1
ATOM 863 C CA . VAL A 1 105 ? 8.960 -0.190 -6.188 1.00 97.88 105 VAL A CA 1
ATOM 864 C C . VAL A 1 105 ? 8.955 -1.257 -5.099 1.00 97.88 105 VAL A C 1
ATOM 866 O O . VAL A 1 105 ? 9.504 -1.076 -4.015 1.00 97.88 105 VAL A O 1
ATOM 869 N N . GLY A 1 106 ? 8.311 -2.389 -5.364 1.00 97.81 106 GLY A N 1
ATOM 870 C CA . GLY A 1 106 ? 8.219 -3.497 -4.414 1.00 97.81 106 GLY A CA 1
ATOM 871 C C . GLY A 1 106 ? 8.385 -4.844 -5.095 1.00 97.81 106 GLY A C 1
ATOM 872 O O . GLY A 1 106 ? 8.113 -4.983 -6.285 1.00 97.81 106 GLY A O 1
ATOM 873 N N . SER A 1 107 ? 8.824 -5.841 -4.333 1.00 97.81 107 SER A N 1
ATOM 874 C CA . SER A 1 107 ? 8.804 -7.240 -4.769 1.00 97.81 107 SER A CA 1
ATOM 875 C C . SER A 1 107 ? 7.647 -8.000 -4.125 1.00 97.81 107 SER A C 1
ATOM 877 O O . SER A 1 107 ? 7.310 -7.769 -2.960 1.00 97.81 107 SER A O 1
ATOM 879 N N . ASN A 1 108 ? 7.024 -8.889 -4.900 1.00 98.00 108 ASN A N 1
ATOM 880 C CA . ASN A 1 108 ? 5.950 -9.751 -4.423 1.00 98.00 108 ASN A CA 1
ATOM 881 C C . ASN A 1 108 ? 6.545 -10.861 -3.536 1.00 98.00 108 ASN A C 1
ATOM 883 O O . ASN A 1 108 ? 7.318 -11.679 -4.043 1.00 98.00 108 ASN A O 1
ATOM 887 N N . PRO A 1 109 ? 6.198 -10.928 -2.236 1.00 96.50 109 PRO A N 1
ATOM 888 C CA . PRO A 1 109 ? 6.722 -11.963 -1.346 1.00 96.50 109 PRO A CA 1
ATOM 889 C C . PRO A 1 109 ? 6.224 -13.372 -1.706 1.00 96.50 109 PRO A C 1
ATOM 891 O O . PRO A 1 109 ? 6.826 -14.351 -1.276 1.00 96.50 109 PRO A O 1
ATOM 894 N N . TRP A 1 110 ? 5.169 -13.478 -2.520 1.00 97.06 110 TRP A N 1
ATOM 895 C CA . TRP A 1 110 ? 4.601 -14.733 -3.018 1.00 97.06 110 TRP A CA 1
ATOM 896 C C . TRP A 1 110 ? 4.877 -14.959 -4.509 1.00 97.06 110 TRP A C 1
ATOM 898 O O . TRP A 1 110 ? 4.165 -15.724 -5.159 1.00 97.06 110 TRP A O 1
ATOM 908 N N . ALA A 1 111 ? 5.873 -14.274 -5.082 1.00 96.56 111 ALA A N 1
ATOM 909 C CA . ALA A 1 111 ? 6.187 -14.408 -6.499 1.00 96.56 111 ALA A CA 1
ATOM 910 C C . ALA A 1 111 ? 6.468 -15.880 -6.868 1.00 96.56 111 ALA A C 1
ATOM 912 O O . ALA A 1 111 ? 7.246 -16.544 -6.179 1.00 96.56 111 ALA A O 1
ATOM 913 N N . PRO A 1 112 ? 5.952 -16.386 -8.005 1.00 95.25 112 PRO A N 1
ATOM 914 C CA . PRO A 1 112 ? 6.211 -17.760 -8.446 1.00 95.25 112 PRO A CA 1
ATOM 915 C C . PRO A 1 112 ? 7.656 -17.971 -8.924 1.00 95.25 112 PRO A C 1
ATOM 917 O O . PRO A 1 112 ? 8.028 -19.066 -9.342 1.00 95.25 112 PRO A O 1
ATOM 920 N N . ARG A 1 113 ? 8.463 -16.905 -8.948 1.00 93.81 113 ARG A N 1
ATOM 921 C CA . ARG A 1 113 ? 9.849 -16.897 -9.409 1.00 93.81 113 ARG A CA 1
ATOM 922 C C . ARG A 1 113 ? 10.686 -16.047 -8.455 1.00 93.81 113 ARG A C 1
ATOM 924 O O . ARG A 1 113 ? 10.196 -15.001 -8.018 1.00 93.81 113 ARG A O 1
ATOM 931 N N . PRO A 1 114 ? 11.942 -16.435 -8.179 1.00 94.06 114 PRO A N 1
ATOM 932 C CA . PRO A 1 114 ? 12.836 -15.636 -7.357 1.00 94.06 114 PRO A CA 1
ATOM 933 C C . PRO A 1 114 ? 13.041 -14.232 -7.924 1.00 94.06 114 PRO A C 1
ATOM 935 O O . PRO A 1 114 ? 13.133 -14.029 -9.136 1.00 94.06 114 PRO A O 1
ATOM 938 N N . ARG A 1 115 ? 13.166 -13.260 -7.023 1.00 94.69 115 ARG A N 1
ATOM 939 C CA . ARG A 1 115 ? 13.615 -11.911 -7.359 1.00 94.69 115 ARG A CA 1
ATOM 940 C C . ARG A 1 115 ? 15.067 -11.961 -7.844 1.00 94.69 115 ARG A C 1
ATOM 942 O O . ARG A 1 115 ? 15.914 -12.571 -7.201 1.00 94.69 115 ARG A O 1
ATOM 949 N N . THR A 1 116 ? 15.352 -11.272 -8.939 1.00 96.38 116 THR A N 1
ATOM 950 C CA . THR A 1 116 ? 16.671 -11.210 -9.594 1.00 96.38 116 THR A CA 1
ATOM 951 C C . THR A 1 116 ? 17.379 -9.865 -9.429 1.00 96.38 116 THR A C 1
ATOM 953 O O . THR A 1 116 ? 18.501 -9.704 -9.900 1.00 96.38 116 THR A O 1
ATOM 956 N N . HIS A 1 117 ? 16.727 -8.876 -8.814 1.00 96.69 117 HIS A N 1
ATOM 957 C CA . HIS A 1 117 ? 17.222 -7.505 -8.727 1.00 96.69 117 HIS A CA 1
ATOM 958 C C . HIS A 1 117 ? 17.211 -6.986 -7.290 1.00 96.69 117 HIS A C 1
ATOM 960 O O . HIS A 1 117 ? 16.299 -7.280 -6.510 1.00 96.69 117 HIS A O 1
ATOM 966 N N . ASN A 1 118 ? 18.224 -6.188 -6.957 1.00 98.12 118 ASN A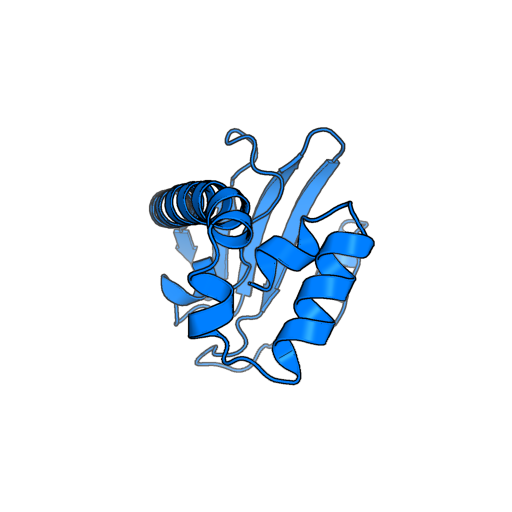 N 1
ATOM 967 C CA . ASN A 1 118 ? 18.218 -5.325 -5.787 1.00 98.12 118 ASN A CA 1
ATOM 968 C C . ASN A 1 118 ? 17.431 -4.056 -6.139 1.00 98.12 118 ASN A C 1
ATOM 970 O O . ASN A 1 118 ? 17.839 -3.289 -7.010 1.00 98.12 118 ASN A O 1
ATOM 974 N N . ILE A 1 119 ? 16.274 -3.863 -5.505 1.00 98.25 119 ILE A N 1
ATOM 975 C CA . ILE A 1 119 ? 15.413 -2.715 -5.812 1.00 98.25 119 ILE A CA 1
ATOM 976 C C . ILE A 1 119 ? 16.078 -1.391 -5.403 1.00 98.25 119 ILE A C 1
ATOM 978 O O . ILE A 1 119 ? 15.982 -0.431 -6.163 1.00 98.25 119 ILE A O 1
ATOM 982 N N . ALA A 1 120 ? 16.801 -1.348 -4.279 1.00 98.25 120 ALA A N 1
ATOM 983 C CA . ALA A 1 120 ? 17.505 -0.143 -3.834 1.00 98.25 120 ALA A CA 1
ATOM 984 C C . ALA A 1 120 ? 18.502 0.357 -4.884 1.00 98.25 120 ALA A C 1
ATOM 986 O O . ALA A 1 120 ? 18.412 1.506 -5.297 1.00 98.25 120 ALA A O 1
ATOM 987 N N . GLU A 1 121 ? 19.365 -0.527 -5.396 1.00 98.38 121 GLU A N 1
ATOM 988 C CA . GLU A 1 121 ? 20.353 -0.184 -6.433 1.00 98.38 121 GLU A CA 1
ATOM 989 C C . GLU A 1 121 ? 19.687 0.356 -7.708 1.00 98.38 121 GLU A C 1
ATOM 991 O O . GLU A 1 121 ? 20.217 1.240 -8.381 1.00 98.38 121 GLU A O 1
ATOM 996 N N . ILE A 1 122 ? 18.499 -0.155 -8.059 1.00 97.88 122 ILE A N 1
ATOM 997 C CA . ILE A 1 122 ? 17.731 0.380 -9.186 1.00 97.88 122 ILE A CA 1
ATOM 998 C C . ILE A 1 122 ? 17.271 1.806 -8.880 1.00 97.88 122 ILE A C 1
ATOM 1000 O O . ILE A 1 122 ? 17.481 2.677 -9.724 1.00 97.88 122 ILE A O 1
ATOM 1004 N N . CYS A 1 123 ? 16.653 2.033 -7.719 1.00 98.12 123 CYS A N 1
ATOM 1005 C CA . CYS A 1 123 ? 16.109 3.331 -7.320 1.00 98.12 123 CYS A CA 1
ATOM 1006 C C . CYS A 1 123 ? 17.200 4.394 -7.102 1.00 98.12 123 CYS A C 1
ATOM 1008 O O . CYS A 1 123 ? 16.996 5.553 -7.464 1.00 98.12 123 CYS A O 1
ATOM 1010 N N . GLU A 1 124 ? 18.372 4.018 -6.586 1.00 98.12 124 GLU A N 1
ATOM 1011 C CA . GLU A 1 124 ? 19.524 4.911 -6.368 1.00 98.12 124 GLU A CA 1
ATOM 1012 C C . GLU A 1 124 ? 19.999 5.578 -7.663 1.00 98.12 124 GLU A C 1
ATOM 1014 O O . GLU A 1 124 ? 20.338 6.762 -7.663 1.00 98.12 124 GLU A O 1
ATOM 1019 N N . ARG A 1 125 ? 19.924 4.875 -8.803 1.00 98.00 125 ARG A N 1
ATOM 1020 C CA . ARG A 1 125 ? 20.248 5.452 -10.124 1.00 98.00 125 ARG A CA 1
ATOM 1021 C C . ARG A 1 125 ? 19.355 6.636 -10.512 1.00 98.00 125 ARG A C 1
ATOM 1023 O O . ARG A 1 125 ? 19.718 7.385 -11.414 1.00 98.00 125 ARG A O 1
ATOM 1030 N N . TYR A 1 126 ? 18.214 6.804 -9.845 1.00 96.19 126 TYR A N 1
ATOM 1031 C CA . TYR A 1 126 ? 17.254 7.889 -10.062 1.00 96.19 126 TYR A CA 1
ATOM 1032 C C . TYR A 1 126 ? 17.167 8.853 -8.865 1.00 96.19 126 TYR A C 1
ATOM 1034 O O . TYR A 1 126 ? 16.207 9.614 -8.763 1.00 96.19 126 TYR A O 1
ATOM 1042 N N . GLY A 1 127 ? 18.143 8.826 -7.949 1.00 95.75 127 GLY A N 1
ATOM 1043 C CA . GLY A 1 127 ? 18.153 9.668 -6.746 1.00 95.75 127 GLY A CA 1
ATOM 1044 C C . GLY A 1 127 ? 17.227 9.183 -5.624 1.00 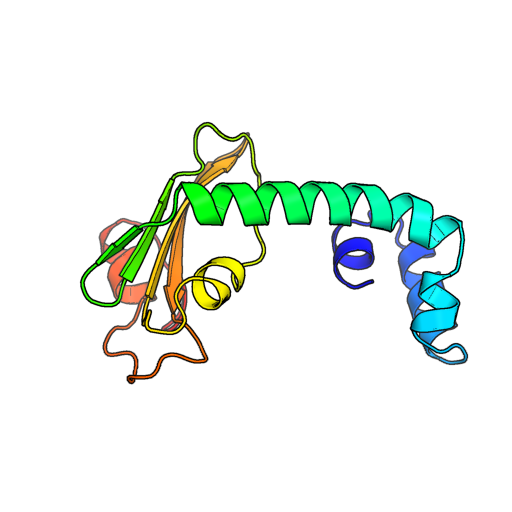95.75 127 GLY A C 1
ATOM 1045 O O . GLY A 1 127 ? 16.965 9.931 -4.684 1.00 95.75 127 GLY A O 1
ATOM 1046 N N . GLY A 1 128 ? 16.714 7.953 -5.731 1.00 96.44 128 GLY A N 1
ATOM 1047 C CA . GLY A 1 128 ? 15.960 7.272 -4.681 1.00 96.44 128 GLY A CA 1
ATOM 1048 C C . GLY A 1 128 ? 16.858 6.457 -3.747 1.00 96.44 128 GLY A C 1
ATOM 1049 O O . GLY A 1 128 ? 18.029 6.769 -3.547 1.00 96.44 128 GLY A O 1
ATOM 1050 N N . GLY A 1 129 ? 16.303 5.390 -3.176 1.00 96.31 129 GLY A N 1
ATOM 1051 C CA . GLY A 1 129 ? 17.012 4.476 -2.283 1.00 96.31 129 GLY A CA 1
ATOM 1052 C C . GLY A 1 129 ? 16.098 3.348 -1.819 1.00 96.31 129 GLY A C 1
ATOM 1053 O O . GLY A 1 129 ? 15.024 3.154 -2.382 1.00 96.31 129 GLY A O 1
ATOM 1054 N N . GLY A 1 130 ? 16.491 2.610 -0.781 1.00 96.75 130 GLY A N 1
ATOM 1055 C CA . GLY A 1 130 ? 15.631 1.596 -0.173 1.00 96.75 130 GLY A CA 1
ATOM 1056 C C . GLY A 1 130 ? 16.400 0.397 0.364 1.00 96.75 130 GLY A C 1
ATOM 1057 O O . GLY A 1 130 ? 17.474 0.533 0.937 1.00 96.75 130 GLY A O 1
ATOM 1058 N N . HIS A 1 131 ? 15.827 -0.788 0.173 1.00 97.06 131 HIS A N 1
ATOM 1059 C CA . HIS A 1 131 ? 16.424 -2.079 0.501 1.00 97.06 131 HIS A CA 1
ATOM 1060 C C . HIS A 1 131 ? 16.317 -3.042 -0.691 1.00 97.06 131 HIS A C 1
ATOM 1062 O O . HIS A 1 131 ? 15.624 -2.785 -1.674 1.00 97.06 131 HIS A O 1
ATOM 1068 N N . ALA A 1 132 ? 16.924 -4.224 -0.576 1.00 97.25 132 ALA A N 1
ATOM 1069 C CA . ALA A 1 132 ? 16.918 -5.231 -1.640 1.00 97.25 132 ALA A CA 1
ATOM 1070 C C . ALA A 1 132 ? 15.525 -5.591 -2.197 1.00 97.25 132 ALA A C 1
ATOM 1072 O O . ALA A 1 132 ? 15.419 -6.014 -3.349 1.00 97.25 132 ALA A O 1
ATOM 1073 N N . VAL A 1 133 ? 14.467 -5.433 -1.392 1.00 97.12 133 VAL A N 1
ATOM 1074 C CA . VAL A 1 133 ? 13.086 -5.846 -1.701 1.00 97.12 133 VAL A CA 1
ATOM 1075 C C . VAL A 1 133 ? 12.098 -4.690 -1.906 1.00 97.12 133 VAL A C 1
ATOM 1077 O O . VAL A 1 133 ? 10.942 -4.959 -2.253 1.00 97.12 133 VAL A O 1
ATOM 1080 N N . VAL A 1 134 ? 12.515 -3.438 -1.688 1.00 97.00 134 VAL A N 1
ATOM 1081 C CA . VAL A 1 134 ? 11.644 -2.249 -1.726 1.00 97.00 134 VAL A CA 1
ATOM 1082 C C . VAL A 1 134 ? 12.451 -0.974 -1.966 1.00 97.00 134 VAL A C 1
ATOM 1084 O O . VAL A 1 134 ? 13.550 -0.856 -1.434 1.00 97.00 134 VAL A O 1
ATOM 1087 N N . GLY A 1 135 ? 11.893 -0.011 -2.696 1.00 95.62 135 GLY A N 1
ATOM 1088 C CA . GLY A 1 135 ? 12.493 1.305 -2.929 1.00 95.62 135 GLY A CA 1
ATOM 1089 C C . GLY A 1 135 ? 11.532 2.299 -3.553 1.00 95.62 135 GLY A C 1
ATOM 1090 O O . GLY A 1 135 ? 10.318 1.989 -3.644 1.00 95.62 135 GLY A O 1
#

Sequence (135 aa):
LMQVIEGEKDPGFVEKIIRDLTHKSLDEILESEEIQAKLKPILEQHWDTVDLIKRKASYSRGVVTFDLTEDKIDGYNKFIPYYFYPQTTYNVALIQSSFRTKISVGSNPWAPRPRTHNIAEICERYGGGGHAVVG

Radius of gyration: 17.7 Å; chains: 1; bounding box: 40×35×46 Å

Secondary structure (DSSP, 8-state):
-HHHHHH---HHHHHHHHHHTTTS-HHHHHHSHHHHHHHHHHHHHHHHHHHHHHHH-EEETTEEEEEETTTT-S---TTHHHHH-TT-SEEEEEEE-SS-EEEEEEE-TT-SS---S-HHHHHHTTT---BTTB-

pLDDT: mean 95.61, std 3.04, range [83.81, 98.62]

Foldseek 3Di:
DVVLLVPDPDVVVNVVVVVCVVPHDPVVVCPDPVNVVSVVVVVVVQVVVLVVCLVAWDDDDQEIEGECQPVQDPDHDPCSSCVNVVQHQKYWYWYDYPVDTDTKIFGDPNHPDDDPFQVQVVVVVVVGGDGRGID